Protein AF-A0A9Y1BQA5-F1 (afdb_monomer_lite)

InterPro domains:
  IPR025403 Protein-glutamine gamma-glutamyltransferase-like, C-terminal [PF13559] (54-111)

Secondary structure (DSSP, 8-state):
-HHHHHHHHHHHHHHHHHHHHHHHHHHHHHTT-HHHHHHHHHHHHHHHHHHHH-----TT--HHHHHHHHHHHHT--HHHHHHHHHHHHHHHH------HHHHHHHHHHHHHHHHHHHHHHHHHHHHHHHHHHHHHHHHHHHHHHHHHHHHHHHHHHHHHHHHHHTTS--

Foldseek 3Di:
DVPVVVVVVVVVVLVVLLVVLVVQLVVCVVVVNLLSSLLSLLVSLQSLCCVQVVQHDDPPDDSLNSLVVLCVQLVNPPVLSVLLVVLNCCSPPHPDDQHPVSSVSNVV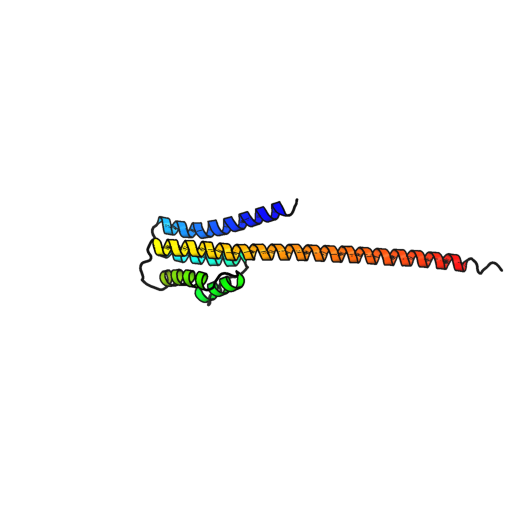SSVSSSVSSVVNSVVVVVVVVVVVVVVVVVVVVVVVVVVVVVVVVVVVVVVVVVVVVVPPPD

pLDDT: mean 78.84, std 18.74, range [40.03, 97.12]

Radius of gyration: 29.72 Å; chains: 1; bounding box: 61×29×100 Å

Sequence (170 aa):
MFGWAKKRKRLKKLDQLFNSAMADVRIFEQRQDYRGAVIASFGGLTSIAENLINLTRAPHQTGREFGMQVAEQANISTEVMDEFLTSFEIARYTEREIGYDDYQEAVQRLDVCFRGIREQGIQEITEETSSKKEKKQKIKTAKKETAKKEIAKVKASKQLKTRKQLKTRR

Organism: NCBI:txid2876572

Structure (mmCIF, N/CA/C/O backbone):
data_AF-A0A9Y1BQA5-F1
#
_entry.id   AF-A0A9Y1BQA5-F1
#
loop_
_atom_site.group_PDB
_atom_site.id
_atom_site.type_symbol
_atom_site.label_atom_id
_atom_site.label_alt_id
_atom_site.label_comp_id
_atom_site.label_asym_id
_atom_site.label_entity_id
_atom_site.label_seq_id
_atom_site.pdbx_PDB_ins_code
_atom_site.Cartn_x
_atom_site.Cartn_y
_atom_site.Cartn_z
_atom_site.occupancy
_atom_site.B_iso_or_equiv
_atom_site.auth_seq_id
_atom_site.auth_comp_id
_atom_site.auth_asym_id
_atom_site.auth_atom_id
_atom_site.pdbx_PDB_model_num
ATOM 1 N N . MET A 1 1 ? -26.254 15.904 18.147 1.00 45.69 1 MET A N 1
ATOM 2 C CA . MET A 1 1 ? -25.453 16.515 17.057 1.00 45.69 1 MET A CA 1
ATOM 3 C C . MET A 1 1 ? -23.926 16.349 17.177 1.00 45.69 1 MET A C 1
ATOM 5 O O . MET A 1 1 ? -23.257 16.433 16.159 1.00 45.69 1 MET A O 1
ATOM 9 N N . PHE A 1 2 ? -23.335 16.037 18.343 1.00 48.78 2 PHE A N 1
ATOM 10 C CA . PHE A 1 2 ? -21.862 15.979 18.517 1.00 48.78 2 PHE A CA 1
ATOM 11 C C . PHE A 1 2 ? -21.112 14.786 17.871 1.00 48.78 2 PHE A C 1
ATOM 13 O O . PHE A 1 2 ? -19.887 14.826 17.767 1.00 48.78 2 PHE A O 1
ATOM 20 N N . GLY A 1 3 ? -21.803 13.725 17.434 1.00 53.25 3 GLY A N 1
ATOM 21 C CA . GLY A 1 3 ? -21.165 12.546 16.817 1.00 53.25 3 GLY A CA 1
ATOM 22 C C . GLY A 1 3 ? -20.774 12.739 15.346 1.00 53.25 3 GLY A C 1
ATOM 23 O O . GLY A 1 3 ? -19.730 12.258 14.911 1.00 53.25 3 GLY A O 1
ATOM 24 N N . TRP A 1 4 ? -21.566 13.504 14.592 1.00 54.91 4 TRP A N 1
ATOM 25 C CA . TRP A 1 4 ? -21.366 13.712 13.153 1.00 54.91 4 TRP A CA 1
ATOM 26 C C . TRP A 1 4 ? -20.114 14.538 12.835 1.00 54.91 4 TRP A C 1
ATOM 28 O O . TRP A 1 4 ? -19.348 14.184 11.942 1.00 54.91 4 TRP A O 1
ATOM 38 N N . ALA A 1 5 ? -19.844 15.591 13.612 1.00 61.44 5 ALA A N 1
ATOM 39 C CA . ALA A 1 5 ? -18.665 16.436 13.414 1.00 61.44 5 ALA A CA 1
ATOM 40 C C . ALA A 1 5 ? -17.343 15.685 13.674 1.00 61.44 5 ALA A C 1
ATOM 42 O O . ALA A 1 5 ? -16.373 15.870 12.938 1.00 61.44 5 ALA A O 1
ATOM 43 N N . LYS A 1 6 ? -17.303 14.795 14.680 1.00 60.94 6 LYS A N 1
ATOM 44 C CA . LYS A 1 6 ? -16.135 13.933 14.945 1.00 60.94 6 LYS A CA 1
ATOM 45 C C . LYS A 1 6 ? -15.928 12.889 13.848 1.00 60.94 6 LYS A C 1
ATOM 47 O O . LYS A 1 6 ? -14.795 12.710 13.411 1.00 60.94 6 LYS A O 1
ATOM 52 N N . LYS A 1 7 ? -17.009 12.262 13.368 1.00 59.69 7 LYS A N 1
ATOM 53 C CA . LYS A 1 7 ? -16.959 11.303 12.253 1.00 59.69 7 LYS A CA 1
ATOM 54 C C . LYS A 1 7 ? -16.410 11.962 10.981 1.00 59.69 7 LYS A C 1
ATOM 56 O O . LYS A 1 7 ? -15.491 11.435 10.369 1.00 59.69 7 LYS A O 1
ATOM 61 N N . ARG A 1 8 ? -16.879 13.171 10.648 1.00 62.69 8 ARG A N 1
ATOM 62 C CA . ARG A 1 8 ? -16.435 13.928 9.463 1.00 62.69 8 ARG A CA 1
ATOM 63 C C . ARG A 1 8 ? -14.968 14.372 9.538 1.00 62.69 8 ARG A C 1
ATOM 65 O O . ARG A 1 8 ? -14.273 14.313 8.532 1.00 62.69 8 ARG A O 1
ATOM 72 N N . LYS A 1 9 ? -14.477 14.783 10.717 1.00 63.97 9 LYS A N 1
ATOM 73 C CA . LYS A 1 9 ? -13.052 15.117 10.918 1.00 63.97 9 LYS A CA 1
ATOM 74 C C . LYS A 1 9 ? -12.138 13.898 10.763 1.00 63.97 9 LYS A C 1
ATOM 76 O O . LYS A 1 9 ? -11.072 14.035 10.179 1.00 63.97 9 LYS A O 1
ATOM 81 N N . ARG A 1 10 ? -12.550 12.725 11.259 1.00 65.81 10 ARG A N 1
ATOM 82 C CA . ARG A 1 10 ? -11.773 11.489 11.084 1.00 65.81 10 ARG A CA 1
ATOM 83 C C . ARG A 1 10 ? -11.791 11.004 9.632 1.00 65.81 10 ARG A C 1
ATOM 85 O O . ARG A 1 10 ? -10.720 10.723 9.129 1.00 65.81 10 ARG A O 1
ATOM 92 N N . LEU A 1 11 ? -12.932 11.041 8.933 1.00 67.25 11 LEU A N 1
ATOM 93 C CA . LEU A 1 11 ? -13.005 10.730 7.492 1.00 67.25 11 LEU A CA 1
ATOM 94 C C . LEU A 1 11 ? -12.060 11.606 6.654 1.00 67.25 11 LEU A C 1
ATOM 96 O O . LEU A 1 11 ? -11.300 11.081 5.854 1.00 67.25 11 LEU A O 1
ATOM 100 N N . LYS A 1 12 ? -12.016 12.920 6.918 1.00 74.62 12 LYS A N 1
ATOM 101 C CA . LYS A 1 12 ? -11.043 13.815 6.268 1.00 74.62 12 LYS A CA 1
ATOM 102 C C . LYS A 1 12 ? -9.587 13.411 6.528 1.00 74.62 12 LYS A C 1
ATOM 104 O O . LYS A 1 12 ? -8.760 13.576 5.643 1.00 74.62 12 LYS A O 1
ATOM 109 N N . LYS A 1 13 ? -9.276 12.895 7.722 1.00 74.75 13 LYS A N 1
ATOM 110 C CA . LYS A 1 13 ? -7.933 12.398 8.057 1.00 74.75 13 LYS A CA 1
ATOM 111 C C . LYS A 1 13 ? -7.597 11.111 7.284 1.00 74.75 13 LYS A C 1
ATOM 113 O O . LYS A 1 13 ? -6.457 10.954 6.872 1.00 74.75 13 LYS A O 1
ATOM 118 N N . LEU A 1 14 ? -8.579 10.231 7.052 1.00 76.56 14 LEU A N 1
ATOM 119 C CA . LEU A 1 14 ? -8.410 9.024 6.224 1.00 76.56 14 LEU A CA 1
ATOM 120 C C . LEU A 1 14 ? -8.075 9.402 4.779 1.00 76.56 14 LEU A C 1
ATOM 122 O O . LEU A 1 14 ? -7.094 8.918 4.225 1.00 76.56 14 LEU A O 1
ATOM 126 N N . ASP A 1 15 ? -8.851 10.322 4.203 1.00 80.38 15 ASP A N 1
ATOM 127 C CA . ASP A 1 15 ? -8.623 10.786 2.833 1.00 80.38 15 ASP A CA 1
ATOM 128 C C . ASP A 1 15 ? -7.269 11.513 2.714 1.00 80.38 15 ASP A C 1
ATOM 130 O O . ASP A 1 15 ? -6.593 11.408 1.696 1.00 80.38 15 ASP A O 1
ATOM 134 N N . GLN A 1 16 ? -6.830 12.230 3.755 1.00 87.00 16 GLN A N 1
ATOM 135 C CA . GLN A 1 16 ? -5.495 12.839 3.798 1.00 87.00 16 GLN A CA 1
ATOM 136 C C . GLN A 1 16 ? -4.369 11.801 3.778 1.00 87.00 16 GLN A C 1
ATOM 138 O O . GLN A 1 16 ? -3.382 12.019 3.083 1.00 87.00 16 GLN A O 1
ATOM 143 N N . LEU A 1 17 ? -4.511 10.684 4.499 1.00 86.06 17 LEU A N 1
ATOM 144 C CA . LEU A 1 17 ? -3.506 9.616 4.514 1.00 86.06 17 LEU A CA 1
ATOM 145 C C . LEU A 1 17 ? -3.364 8.962 3.140 1.00 86.06 17 LEU A C 1
ATOM 147 O O . LEU A 1 17 ? -2.248 8.825 2.649 1.00 86.06 17 LEU A O 1
ATOM 151 N N . PHE A 1 18 ? -4.481 8.645 2.483 1.00 88.56 18 PHE A N 1
ATOM 152 C CA . PHE A 1 18 ? -4.440 8.101 1.126 1.00 88.56 18 PHE A CA 1
ATOM 153 C C . PHE A 1 18 ? -3.859 9.097 0.119 1.00 88.56 18 PHE A C 1
ATOM 155 O O . PHE A 1 18 ? -3.014 8.739 -0.692 1.00 88.56 18 PHE A O 1
ATOM 162 N N . ASN A 1 19 ? -4.249 10.373 0.200 1.00 91.06 19 ASN A N 1
ATOM 163 C CA . ASN A 1 19 ? -3.677 11.406 -0.664 1.00 91.06 19 ASN A CA 1
ATOM 164 C C . ASN A 1 19 ? -2.174 11.596 -0.434 1.00 91.06 19 ASN A C 1
ATOM 166 O O . ASN A 1 19 ? -1.455 11.862 -1.391 1.00 91.06 19 ASN A O 1
ATOM 170 N N . SER A 1 20 ? -1.705 11.455 0.808 1.00 90.69 20 SER A N 1
ATOM 171 C CA . SER A 1 20 ? -0.278 11.486 1.130 1.00 90.69 20 SER A CA 1
ATOM 172 C C . SER A 1 20 ? 0.447 10.287 0.526 1.00 90.69 20 SER A C 1
ATOM 174 O O . SER A 1 20 ? 1.459 10.477 -0.133 1.00 90.69 20 SER A O 1
ATOM 176 N N . ALA A 1 21 ? -0.096 9.077 0.682 1.00 89.62 21 ALA A N 1
ATOM 177 C CA . ALA A 1 21 ? 0.452 7.868 0.069 1.00 89.62 21 ALA A CA 1
ATOM 178 C C . ALA A 1 21 ? 0.528 7.985 -1.465 1.00 89.62 21 ALA A C 1
ATOM 180 O O . ALA A 1 21 ? 1.540 7.656 -2.076 1.00 89.62 21 ALA A O 1
ATOM 181 N N . MET A 1 22 ? -0.519 8.524 -2.093 1.00 94.12 22 MET A N 1
ATOM 182 C CA . MET A 1 22 ? -0.561 8.738 -3.540 1.00 94.12 22 MET A CA 1
ATOM 183 C C . MET A 1 22 ? 0.318 9.898 -4.018 1.00 94.12 22 MET A C 1
ATOM 185 O O . MET A 1 22 ? 0.643 9.950 -5.202 1.00 94.12 22 MET A O 1
ATOM 189 N N . ALA A 1 23 ? 0.704 10.836 -3.149 1.00 94.31 23 ALA A N 1
ATOM 190 C CA . ALA A 1 23 ? 1.605 11.922 -3.528 1.00 94.31 23 ALA A CA 1
ATOM 191 C C . ALA A 1 23 ? 2.983 11.375 -3.918 1.00 94.31 23 ALA A C 1
ATOM 193 O O . ALA A 1 23 ? 3.512 11.765 -4.958 1.00 94.31 23 ALA A O 1
ATOM 194 N N . ASP A 1 24 ? 3.504 10.416 -3.152 1.00 91.94 24 ASP A N 1
ATOM 195 C CA . ASP A 1 24 ? 4.785 9.771 -3.447 1.00 91.94 24 ASP A CA 1
ATOM 196 C C . ASP A 1 24 ? 4.715 8.978 -4.755 1.00 91.94 24 ASP A C 1
ATOM 198 O O . ASP A 1 24 ? 5.578 9.123 -5.619 1.00 91.94 24 ASP A O 1
ATOM 202 N N . VAL A 1 25 ? 3.632 8.222 -4.961 1.00 95.31 25 VAL A N 1
ATOM 203 C CA . VAL A 1 25 ? 3.379 7.484 -6.212 1.00 95.31 25 VAL A CA 1
ATOM 204 C C . VAL A 1 25 ? 3.378 8.424 -7.425 1.00 95.31 25 VAL A C 1
ATOM 206 O O . VAL A 1 25 ? 4.020 8.135 -8.434 1.00 95.31 25 VAL A O 1
ATOM 209 N N . ARG A 1 26 ? 2.714 9.582 -7.317 1.00 95.50 26 ARG A N 1
ATOM 210 C CA . ARG A 1 26 ? 2.628 10.578 -8.399 1.00 95.50 26 ARG A CA 1
ATOM 211 C C . ARG A 1 26 ? 3.974 11.211 -8.744 1.00 95.50 26 ARG A C 1
ATOM 213 O O . ARG A 1 26 ? 4.186 11.575 -9.896 1.00 95.50 26 ARG A O 1
ATOM 220 N N . ILE A 1 27 ? 4.888 11.352 -7.780 1.00 95.69 27 ILE A N 1
ATOM 221 C CA . ILE A 1 27 ? 6.239 11.876 -8.047 1.00 95.69 27 ILE A CA 1
ATOM 222 C C . ILE A 1 27 ? 6.992 10.946 -9.006 1.00 95.69 27 ILE A C 1
ATOM 224 O O . ILE A 1 27 ? 7.668 11.422 -9.917 1.00 95.69 27 ILE A O 1
ATOM 228 N N . PHE A 1 28 ? 6.866 9.633 -8.818 1.00 95.81 28 PHE A N 1
ATOM 229 C CA . PHE A 1 28 ? 7.474 8.643 -9.705 1.00 95.81 28 PHE A CA 1
ATOM 230 C C . PHE A 1 28 ? 6.743 8.544 -11.049 1.00 95.81 28 PHE A C 1
ATOM 232 O O . PHE A 1 28 ? 7.390 8.520 -12.093 1.00 95.81 28 PHE A O 1
ATOM 239 N N . GLU A 1 29 ? 5.409 8.603 -11.040 1.00 93.44 29 GLU A N 1
ATOM 240 C CA . GLU A 1 29 ? 4.588 8.641 -12.258 1.00 93.44 29 GLU A CA 1
ATOM 241 C C . GLU A 1 29 ? 4.974 9.812 -13.180 1.00 93.44 29 GLU A C 1
ATOM 243 O O . GLU A 1 29 ? 5.171 9.619 -14.378 1.00 93.44 29 GLU A O 1
ATOM 248 N N . GLN A 1 30 ? 5.162 11.018 -12.631 1.00 95.69 30 GLN A N 1
ATOM 249 C CA . GLN A 1 30 ? 5.576 12.205 -13.396 1.00 95.69 30 GLN A CA 1
ATOM 250 C C . GLN A 1 30 ? 6.944 12.048 -14.069 1.00 95.69 30 GLN A C 1
ATOM 252 O O . GLN A 1 30 ? 7.219 12.701 -15.073 1.00 95.69 30 GLN A O 1
ATOM 257 N N . ARG A 1 31 ? 7.805 11.192 -13.513 1.00 96.31 31 ARG A N 1
ATOM 258 C CA . ARG A 1 31 ? 9.126 10.860 -14.061 1.00 96.31 31 ARG A CA 1
ATOM 259 C C . ARG A 1 31 ? 9.081 9.671 -15.018 1.00 96.31 31 ARG A C 1
ATOM 261 O O . ARG A 1 31 ? 10.134 9.275 -15.503 1.00 96.31 31 ARG A O 1
ATOM 268 N N . GLN A 1 32 ? 7.894 9.107 -15.259 1.00 94.94 32 GLN A N 1
ATOM 269 C CA . GLN A 1 32 ? 7.687 7.851 -15.985 1.00 94.94 32 GLN A CA 1
ATOM 270 C C . GLN A 1 32 ? 8.448 6.667 -15.359 1.00 94.94 32 GLN A C 1
ATOM 272 O O . GLN A 1 32 ? 8.716 5.666 -16.015 1.00 94.94 32 GLN A O 1
ATOM 277 N N . ASP A 1 33 ? 8.772 6.762 -14.066 1.00 96.56 33 ASP A N 1
ATOM 278 C CA . ASP A 1 33 ? 9.389 5.681 -13.301 1.00 96.56 33 ASP A CA 1
ATOM 279 C C . ASP A 1 33 ? 8.288 4.811 -12.683 1.00 96.56 33 ASP A C 1
ATOM 281 O O . ASP A 1 33 ? 7.954 4.912 -11.501 1.00 96.56 33 ASP A O 1
ATOM 285 N N . TYR A 1 34 ? 7.674 3.964 -13.509 1.00 97.00 34 TYR A N 1
ATOM 286 C CA . TYR A 1 34 ? 6.565 3.105 -13.084 1.00 97.00 34 TYR A CA 1
ATOM 287 C C . TYR A 1 34 ? 6.988 2.075 -12.037 1.00 97.00 34 TYR A C 1
ATOM 289 O O . TYR A 1 34 ? 6.236 1.786 -11.106 1.00 97.00 34 TYR A O 1
ATOM 297 N N . ARG A 1 35 ? 8.228 1.584 -12.115 1.00 97.12 35 ARG A N 1
ATOM 298 C CA . ARG A 1 35 ? 8.808 0.712 -11.090 1.00 97.12 35 ARG A CA 1
ATOM 299 C C . ARG A 1 35 ? 8.876 1.426 -9.739 1.00 97.12 35 ARG A C 1
ATOM 301 O O . ARG A 1 35 ? 8.419 0.878 -8.734 1.00 97.12 35 ARG A O 1
ATOM 308 N N . GLY A 1 36 ? 9.410 2.646 -9.715 1.00 96.69 36 GLY A N 1
ATOM 309 C CA . GLY A 1 36 ? 9.437 3.492 -8.525 1.00 96.69 36 GLY A CA 1
ATOM 310 C C . GLY A 1 36 ? 8.035 3.778 -7.988 1.00 96.69 36 GLY A C 1
ATOM 311 O O . GLY A 1 36 ? 7.817 3.697 -6.781 1.00 96.69 36 GLY A O 1
ATOM 312 N N . AL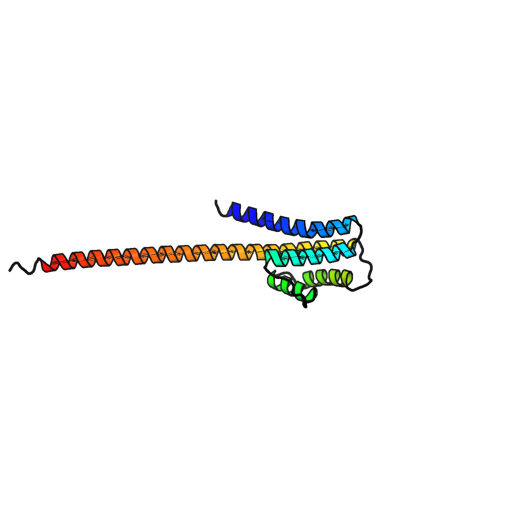A A 1 37 ? 7.060 4.006 -8.872 1.00 97.12 37 ALA A N 1
ATOM 313 C CA . ALA A 1 37 ? 5.668 4.241 -8.496 1.00 97.12 37 ALA A CA 1
ATOM 314 C C . ALA A 1 37 ? 5.023 3.016 -7.820 1.00 97.12 37 ALA A C 1
ATOM 316 O O . ALA A 1 37 ? 4.371 3.163 -6.784 1.00 97.12 37 ALA A O 1
ATOM 317 N N . VAL A 1 38 ? 5.254 1.802 -8.336 1.00 97.06 38 VAL A N 1
ATOM 318 C CA . VAL A 1 38 ? 4.770 0.556 -7.712 1.00 97.06 38 VAL A CA 1
ATOM 319 C C . VAL A 1 38 ? 5.411 0.348 -6.336 1.00 97.06 38 VAL A C 1
ATOM 321 O O . VAL A 1 38 ? 4.708 0.067 -5.364 1.00 97.06 38 VAL A O 1
ATOM 324 N N . ILE A 1 39 ? 6.725 0.557 -6.205 1.00 96.62 39 ILE A N 1
ATOM 325 C CA . ILE A 1 39 ? 7.418 0.459 -4.908 1.00 96.62 39 ILE A CA 1
ATOM 326 C C . ILE A 1 39 ? 6.880 1.503 -3.917 1.00 96.62 39 ILE A C 1
ATOM 328 O O . ILE A 1 39 ? 6.626 1.181 -2.754 1.00 96.62 39 ILE A O 1
ATOM 332 N N . ALA A 1 40 ? 6.666 2.739 -4.372 1.00 96.50 40 ALA A N 1
ATOM 333 C CA . ALA A 1 40 ? 6.091 3.806 -3.558 1.00 96.50 40 ALA A CA 1
ATOM 334 C C . ALA A 1 40 ? 4.668 3.465 -3.097 1.00 96.50 40 ALA A C 1
ATOM 336 O O . ALA A 1 40 ? 4.307 3.756 -1.959 1.00 96.50 40 ALA A O 1
ATOM 337 N N . SER A 1 41 ? 3.882 2.779 -3.934 1.00 96.31 41 SER A N 1
ATOM 338 C CA . SER A 1 41 ? 2.523 2.357 -3.584 1.00 96.31 41 SER A CA 1
ATOM 339 C C . SER A 1 41 ? 2.510 1.390 -2.390 1.00 96.31 41 SER A C 1
ATOM 341 O O . SER A 1 41 ? 1.685 1.532 -1.485 1.00 96.31 41 SER A O 1
ATOM 343 N N . PHE A 1 42 ? 3.487 0.477 -2.306 1.00 96.69 42 PHE A N 1
ATOM 344 C CA . PHE A 1 42 ? 3.674 -0.385 -1.138 1.00 96.69 42 PHE A CA 1
ATOM 345 C C . PHE A 1 42 ? 4.081 0.419 0.109 1.00 96.69 42 PHE A C 1
ATOM 347 O O . PHE A 1 42 ? 3.567 0.171 1.201 1.00 96.69 42 PHE A O 1
ATOM 354 N N . GLY A 1 43 ? 4.939 1.434 -0.040 1.00 95.06 43 GLY A N 1
ATOM 355 C CA . GLY A 1 43 ? 5.210 2.406 1.029 1.00 95.06 43 GLY A CA 1
ATOM 356 C C . GLY A 1 43 ? 3.925 3.083 1.528 1.00 95.06 43 GLY A C 1
ATOM 357 O O . GLY A 1 43 ? 3.682 3.170 2.735 1.00 95.06 43 GLY A O 1
ATOM 358 N N . GLY A 1 44 ? 3.037 3.446 0.602 1.00 94.38 44 GLY A N 1
ATOM 359 C CA . GLY A 1 44 ? 1.690 3.925 0.889 1.00 94.38 44 GLY A CA 1
ATOM 360 C C . GLY A 1 44 ? 0.870 2.954 1.741 1.00 94.38 44 GLY A C 1
ATOM 361 O O . GLY A 1 44 ? 0.333 3.362 2.773 1.00 94.38 44 GLY A O 1
ATOM 362 N N . LEU A 1 45 ? 0.826 1.668 1.370 1.00 95.06 45 LEU A N 1
ATOM 363 C CA . LEU A 1 45 ? 0.153 0.626 2.156 1.00 95.06 45 LEU A CA 1
ATOM 364 C C . LEU A 1 45 ? 0.697 0.560 3.591 1.00 95.06 45 LEU A C 1
ATOM 366 O O . LEU A 1 45 ? -0.092 0.540 4.534 1.00 95.06 45 LEU A O 1
ATOM 370 N N . THR A 1 46 ? 2.025 0.569 3.767 1.00 94.88 46 THR A N 1
ATOM 371 C CA . THR A 1 46 ? 2.645 0.504 5.105 1.00 94.88 46 THR A CA 1
ATOM 372 C C . THR A 1 46 ? 2.255 1.694 5.981 1.00 94.88 46 THR A C 1
ATOM 374 O O . THR A 1 46 ? 1.859 1.505 7.128 1.00 94.88 46 THR A O 1
ATOM 377 N N . SER A 1 47 ? 2.270 2.907 5.420 1.00 92.88 47 SER A N 1
ATOM 378 C CA . SER A 1 47 ? 1.882 4.130 6.127 1.00 92.88 47 SER A CA 1
ATOM 379 C C . SER A 1 47 ? 0.396 4.127 6.496 1.00 92.88 47 SER A C 1
ATOM 381 O O . SER A 1 47 ? 0.018 4.488 7.612 1.00 92.88 47 SER A O 1
ATOM 383 N N . ILE A 1 48 ? -0.468 3.676 5.583 1.00 91.75 48 ILE A N 1
ATOM 384 C CA . ILE A 1 48 ? -1.907 3.549 5.832 1.00 91.75 48 ILE A CA 1
ATOM 385 C C . ILE A 1 48 ? -2.167 2.530 6.949 1.00 91.75 48 ILE A C 1
ATOM 387 O O . ILE A 1 48 ? -2.921 2.832 7.874 1.00 91.75 48 ILE A O 1
ATOM 391 N N . ALA A 1 49 ? -1.540 1.354 6.891 1.00 91.94 49 ALA A N 1
ATOM 392 C CA . ALA A 1 49 ? -1.705 0.304 7.891 1.00 91.94 49 ALA A CA 1
ATOM 393 C C . ALA A 1 49 ? -1.254 0.766 9.288 1.00 91.94 49 ALA A C 1
ATOM 395 O O . ALA A 1 49 ? -2.004 0.633 10.259 1.00 91.94 49 ALA A O 1
ATOM 396 N N . GLU A 1 50 ? -0.092 1.412 9.383 1.00 91.31 50 GLU A N 1
ATOM 397 C CA . GLU A 1 50 ? 0.421 1.958 10.641 1.00 91.31 50 GLU A CA 1
ATOM 398 C C . GLU A 1 50 ? -0.533 3.004 11.234 1.00 91.31 50 GLU A C 1
ATOM 400 O O . GLU A 1 50 ? -0.848 2.976 12.422 1.00 91.31 50 GLU A O 1
ATOM 405 N N . ASN A 1 51 ? -1.052 3.914 10.408 1.00 88.00 51 ASN A N 1
ATOM 406 C CA . ASN A 1 51 ? -1.865 5.025 10.897 1.00 88.00 51 ASN A CA 1
ATOM 407 C C . ASN A 1 51 ? -3.333 4.667 11.175 1.00 88.00 51 ASN A C 1
ATOM 409 O O . ASN A 1 51 ? -3.997 5.406 11.913 1.00 88.00 51 ASN A O 1
ATOM 413 N N . LEU A 1 52 ? -3.870 3.612 10.550 1.00 85.94 52 LEU A N 1
ATOM 414 C CA . LEU A 1 52 ? -5.296 3.269 10.631 1.00 85.94 52 LEU A CA 1
ATOM 415 C C . LEU A 1 52 ? -5.602 2.055 11.492 1.00 85.94 52 LEU A C 1
ATOM 417 O O . LEU A 1 52 ? -6.624 2.074 12.172 1.00 85.94 52 LEU A O 1
ATOM 421 N N . ILE A 1 53 ? -4.742 1.041 11.460 1.00 86.38 53 ILE A N 1
ATOM 422 C CA . ILE A 1 53 ? -4.938 -0.224 12.182 1.00 86.38 53 ILE A CA 1
ATOM 423 C C . ILE A 1 53 ? -3.770 -0.534 13.132 1.00 86.38 53 ILE A C 1
ATOM 425 O O . ILE A 1 53 ? -3.701 -1.621 13.697 1.00 86.38 53 ILE A O 1
ATOM 429 N N . ASN A 1 54 ? -2.869 0.438 13.345 1.00 88.44 54 ASN A N 1
ATOM 430 C CA . ASN A 1 54 ? -1.690 0.342 14.217 1.00 88.44 54 ASN A CA 1
ATOM 431 C C . ASN A 1 54 ? -0.784 -0.858 13.899 1.00 88.44 54 ASN A C 1
ATOM 433 O O . ASN A 1 54 ? -0.171 -1.431 14.800 1.00 88.44 54 ASN A O 1
ATOM 437 N N . LEU A 1 55 ? -0.704 -1.238 12.621 1.00 91.44 55 LEU A N 1
ATOM 438 C CA . LEU A 1 55 ? 0.131 -2.342 12.166 1.00 91.44 55 LEU A CA 1
ATOM 439 C C . LEU A 1 55 ? 1.406 -1.793 11.510 1.00 91.44 55 LEU A C 1
ATOM 441 O O . LEU A 1 55 ? 1.362 -1.228 10.418 1.00 91.44 55 LEU A O 1
ATOM 445 N N . THR A 1 56 ? 2.545 -1.973 12.178 1.00 93.19 56 THR A N 1
ATOM 446 C CA . THR A 1 56 ? 3.863 -1.535 11.695 1.00 93.19 56 THR A CA 1
ATOM 447 C C . THR A 1 56 ? 4.662 -2.731 11.190 1.00 93.19 56 THR A C 1
ATOM 449 O O . THR A 1 56 ? 4.768 -3.750 11.872 1.00 93.19 56 THR A O 1
ATOM 452 N N . ARG A 1 57 ? 5.269 -2.599 10.006 1.00 94.44 57 ARG A N 1
ATOM 453 C CA . ARG A 1 57 ? 6.113 -3.649 9.425 1.00 94.44 57 ARG A CA 1
ATOM 454 C C . ARG A 1 57 ? 7.395 -3.826 10.236 1.00 94.44 57 ARG A C 1
ATOM 456 O O . ARG A 1 57 ? 8.146 -2.869 10.423 1.00 94.44 57 ARG A O 1
ATOM 463 N N . ALA A 1 58 ? 7.683 -5.054 10.661 1.00 92.31 58 ALA A N 1
ATOM 464 C CA . ALA A 1 58 ? 8.931 -5.343 11.361 1.00 92.31 58 ALA A CA 1
ATOM 465 C C . ALA A 1 58 ? 10.134 -5.358 10.387 1.00 92.31 58 ALA A C 1
ATOM 467 O O . ALA A 1 58 ? 9.979 -5.750 9.230 1.00 92.31 58 ALA A O 1
ATOM 468 N N . PRO A 1 59 ? 11.359 -5.001 10.826 1.00 90.00 59 PRO A N 1
ATOM 469 C CA . PRO A 1 59 ? 12.524 -4.918 9.932 1.00 90.00 59 PRO A CA 1
ATOM 470 C C . PRO A 1 59 ? 12.901 -6.233 9.234 1.00 90.00 59 PRO A C 1
ATOM 472 O O . PRO A 1 59 ? 13.421 -6.215 8.124 1.00 90.00 59 PRO A O 1
ATOM 475 N N . HIS A 1 60 ? 12.648 -7.370 9.886 1.00 92.06 60 HIS A N 1
ATOM 476 C CA . HIS A 1 60 ? 12.931 -8.712 9.365 1.00 92.06 60 HIS A CA 1
ATOM 477 C C . HIS A 1 60 ? 11.768 -9.298 8.554 1.00 92.06 60 HIS A C 1
ATOM 479 O O . HIS A 1 60 ? 11.910 -10.364 7.968 1.00 92.06 60 HIS A O 1
ATOM 485 N N . GLN A 1 61 ? 10.622 -8.620 8.533 1.00 92.62 61 GLN A N 1
ATOM 486 C CA . GLN A 1 61 ? 9.415 -9.106 7.889 1.00 92.62 61 GLN A CA 1
ATOM 487 C C . GLN A 1 61 ? 9.435 -8.769 6.400 1.00 92.62 61 GLN A C 1
ATOM 489 O O . GLN A 1 61 ? 9.699 -7.628 5.994 1.00 92.62 61 GLN A O 1
ATOM 494 N N . THR A 1 62 ? 9.122 -9.750 5.564 1.00 93.06 62 THR A N 1
ATOM 495 C CA . THR A 1 62 ? 8.971 -9.568 4.118 1.00 93.06 62 THR A CA 1
ATOM 496 C C . THR A 1 62 ? 7.754 -8.698 3.789 1.00 93.06 62 THR A C 1
ATOM 498 O O . THR A 1 62 ? 6.856 -8.501 4.610 1.00 93.06 62 THR A O 1
ATOM 501 N N . GLY A 1 63 ? 7.716 -8.140 2.572 1.00 92.38 63 GLY A N 1
ATOM 502 C CA . GLY A 1 63 ? 6.538 -7.391 2.116 1.00 92.38 63 GLY A CA 1
ATOM 503 C C . GLY A 1 63 ? 5.288 -8.272 2.086 1.00 92.38 63 GLY A C 1
ATOM 504 O O . GLY A 1 63 ? 4.217 -7.827 2.491 1.00 92.38 63 GLY A O 1
ATOM 505 N N . ARG A 1 64 ? 5.471 -9.541 1.704 1.00 94.88 64 ARG A N 1
ATOM 506 C CA . ARG A 1 64 ? 4.441 -10.576 1.666 1.00 94.88 64 ARG A CA 1
ATOM 507 C C . ARG A 1 64 ? 3.840 -10.873 3.033 1.00 94.88 64 ARG A C 1
ATOM 509 O O . ARG A 1 64 ? 2.639 -10.727 3.213 1.00 94.88 64 ARG A O 1
ATOM 516 N N . GLU A 1 65 ? 4.672 -11.223 4.011 1.00 94.94 65 GLU A N 1
ATOM 517 C CA . GLU A 1 65 ? 4.214 -11.502 5.380 1.00 94.94 65 GLU A CA 1
ATOM 518 C C . GLU A 1 65 ? 3.462 -10.312 5.977 1.00 94.94 65 GLU A C 1
ATOM 520 O O . GLU A 1 65 ? 2.420 -10.487 6.603 1.00 94.94 65 GLU A O 1
ATOM 525 N N . PHE A 1 66 ? 3.974 -9.097 5.762 1.00 96.62 66 PHE A N 1
ATOM 526 C CA . PHE A 1 66 ? 3.315 -7.887 6.234 1.00 96.62 66 PHE A CA 1
ATOM 527 C C . PHE A 1 66 ? 1.965 -7.663 5.547 1.00 96.62 66 PHE A C 1
ATOM 529 O O . PHE A 1 66 ? 0.965 -7.439 6.221 1.00 96.62 66 PHE A O 1
ATOM 536 N N . GLY A 1 67 ? 1.911 -7.745 4.215 1.00 94.88 67 GLY A N 1
ATOM 537 C CA . GLY A 1 67 ? 0.667 -7.541 3.474 1.00 94.88 67 GLY A CA 1
ATOM 538 C C . GLY A 1 67 ? -0.407 -8.565 3.838 1.00 94.88 67 GLY A C 1
ATOM 539 O O . GLY A 1 67 ? -1.564 -8.193 4.004 1.00 94.88 67 GLY A O 1
ATOM 540 N N . MET A 1 68 ? -0.032 -9.825 4.068 1.00 95.75 68 MET A N 1
ATOM 541 C CA . MET A 1 68 ? -0.982 -10.851 4.509 1.00 95.75 68 MET A CA 1
ATOM 542 C C . MET A 1 68 ? -1.541 -10.570 5.910 1.00 95.75 68 MET A C 1
ATOM 544 O O . MET A 1 68 ? -2.741 -10.730 6.117 1.00 95.75 68 MET A O 1
ATOM 548 N N . GLN A 1 69 ? -0.724 -10.062 6.840 1.00 95.19 69 GLN A N 1
ATOM 549 C CA . GLN A 1 69 ? -1.219 -9.592 8.143 1.00 95.19 69 GLN A CA 1
ATOM 550 C C . GLN A 1 69 ? -2.177 -8.405 8.002 1.00 95.19 69 GLN A C 1
ATOM 552 O O . GLN A 1 69 ? -3.211 -8.359 8.669 1.00 95.19 69 GLN A O 1
ATOM 557 N N . VAL A 1 70 ? -1.867 -7.459 7.106 1.00 94.50 70 VAL A N 1
ATOM 558 C CA . VAL A 1 70 ? -2.781 -6.353 6.789 1.00 94.50 70 VAL A CA 1
ATOM 559 C C . VAL A 1 70 ? -4.104 -6.896 6.258 1.00 94.50 70 VAL A C 1
ATOM 561 O O . VAL A 1 70 ? -5.150 -6.431 6.693 1.00 94.50 70 VAL A O 1
ATOM 564 N N . ALA A 1 71 ? -4.084 -7.870 5.345 1.00 94.12 71 ALA A N 1
ATOM 565 C CA . ALA A 1 71 ? -5.300 -8.438 4.773 1.00 94.12 71 ALA A CA 1
ATOM 566 C C . ALA A 1 71 ? -6.166 -9.147 5.819 1.00 94.12 71 ALA A C 1
ATOM 568 O O . ALA A 1 71 ? -7.375 -8.922 5.851 1.00 94.12 71 ALA A O 1
ATOM 569 N N . GLU A 1 72 ? -5.546 -9.931 6.703 1.00 92.06 72 GLU A N 1
ATOM 570 C CA . GLU A 1 72 ? -6.228 -10.610 7.806 1.00 92.06 72 GLU A CA 1
ATOM 571 C C . GLU A 1 72 ? -6.905 -9.605 8.749 1.00 92.06 72 GLU A C 1
ATOM 573 O O . GLU A 1 72 ? -8.097 -9.721 9.032 1.00 92.06 72 GLU A O 1
ATOM 578 N N . GLN A 1 73 ? -6.182 -8.566 9.177 1.00 89.31 73 GLN A N 1
ATOM 579 C CA . GLN A 1 73 ? -6.726 -7.563 10.093 1.00 89.31 73 GLN A CA 1
ATOM 580 C C . GLN A 1 73 ? -7.763 -6.651 9.421 1.00 89.31 73 GLN A C 1
ATOM 582 O O . GLN A 1 73 ? -8.750 -6.260 10.042 1.00 89.31 73 GLN A O 1
ATOM 587 N N . ALA A 1 74 ? -7.552 -6.299 8.151 1.00 86.44 74 ALA A N 1
ATOM 588 C CA . ALA A 1 74 ? -8.421 -5.406 7.393 1.00 86.44 74 ALA A CA 1
ATOM 589 C C . ALA A 1 74 ? -9.612 -6.124 6.722 1.00 86.44 74 ALA A C 1
ATOM 591 O O . ALA A 1 74 ? -10.431 -5.465 6.081 1.00 86.44 74 ALA A O 1
ATOM 592 N N . ASN A 1 75 ? -9.719 -7.453 6.860 1.00 86.00 75 ASN A N 1
ATOM 593 C CA . ASN A 1 75 ? -10.685 -8.306 6.159 1.00 86.00 75 ASN A CA 1
ATOM 594 C C . ASN A 1 75 ? -10.685 -8.085 4.630 1.00 86.00 75 ASN A C 1
ATOM 596 O O . ASN A 1 75 ? -11.735 -7.995 3.991 1.00 86.00 75 ASN A O 1
ATOM 600 N N . ILE A 1 76 ? -9.492 -7.947 4.050 1.00 90.75 76 ILE A N 1
ATOM 601 C CA . ILE A 1 76 ? -9.291 -7.865 2.599 1.00 90.75 76 ILE A CA 1
ATOM 602 C C . ILE A 1 76 ? -9.142 -9.292 2.069 1.00 90.75 76 ILE A C 1
ATOM 604 O O . ILE A 1 76 ? -8.516 -10.128 2.718 1.00 90.75 76 ILE A O 1
ATOM 608 N N . SER A 1 77 ? -9.686 -9.574 0.880 1.00 91.69 77 SER A N 1
ATOM 609 C CA . SER A 1 77 ? -9.447 -10.863 0.219 1.00 91.69 77 SER A CA 1
ATOM 610 C C . SER A 1 77 ? -7.945 -11.114 0.067 1.00 91.69 77 SER A C 1
ATOM 612 O O . SER A 1 77 ? -7.205 -10.254 -0.420 1.00 91.69 77 SER A O 1
ATOM 614 N N . THR A 1 78 ? -7.510 -12.314 0.446 1.00 91.94 78 THR A N 1
ATOM 615 C CA . THR A 1 78 ? -6.122 -12.752 0.292 1.00 91.94 78 THR A CA 1
ATOM 616 C C . THR A 1 78 ? -5.668 -12.688 -1.157 1.00 91.94 78 THR A C 1
ATOM 618 O O . THR A 1 78 ? -4.528 -12.329 -1.396 1.00 91.94 78 THR A O 1
ATOM 621 N N . GLU A 1 79 ? -6.555 -12.960 -2.115 1.00 92.50 79 GLU A N 1
ATOM 622 C CA . GLU A 1 79 ? -6.254 -12.902 -3.552 1.00 92.50 79 GLU A CA 1
ATOM 623 C C . GLU A 1 79 ? -5.899 -11.476 -3.986 1.00 92.50 79 GLU A C 1
ATOM 625 O O . GLU A 1 79 ? -4.882 -11.244 -4.628 1.00 92.50 79 GLU A O 1
ATOM 630 N N . VAL A 1 80 ? -6.692 -10.492 -3.548 1.00 92.88 80 VAL A N 1
ATOM 631 C CA . VAL A 1 80 ? -6.466 -9.077 -3.876 1.00 92.88 80 VAL A CA 1
ATOM 632 C C . VAL A 1 80 ? -5.136 -8.590 -3.312 1.00 92.88 80 VAL A C 1
ATOM 634 O O . VAL A 1 80 ? -4.405 -7.856 -3.979 1.00 92.88 80 VAL A O 1
ATOM 637 N N . MET A 1 81 ? -4.842 -8.975 -2.070 1.00 95.50 81 MET A N 1
ATOM 638 C CA . MET A 1 81 ? -3.582 -8.629 -1.432 1.00 95.50 81 MET A CA 1
ATOM 639 C C . MET A 1 81 ? -2.409 -9.351 -2.104 1.00 95.50 81 MET A C 1
ATOM 641 O O . MET A 1 81 ? -1.369 -8.739 -2.322 1.00 95.50 81 MET A O 1
ATOM 645 N N . ASP A 1 82 ? -2.570 -10.620 -2.469 1.00 94.94 82 ASP A N 1
ATOM 646 C CA . ASP A 1 82 ? -1.540 -11.414 -3.134 1.00 94.94 82 ASP A CA 1
ATOM 647 C C . ASP A 1 82 ? -1.147 -10.827 -4.495 1.00 94.94 82 ASP A C 1
ATOM 649 O O . ASP A 1 82 ? 0.038 -10.645 -4.781 1.00 94.94 82 ASP A O 1
ATOM 653 N N . GLU A 1 83 ? -2.130 -10.431 -5.302 1.00 94.06 83 GLU A N 1
ATOM 654 C CA . GLU A 1 83 ? -1.900 -9.768 -6.588 1.00 94.06 83 GLU A CA 1
ATOM 655 C C . GLU A 1 83 ? -1.174 -8.427 -6.399 1.00 94.06 83 GLU A C 1
ATOM 657 O O . GLU A 1 83 ? -0.193 -8.145 -7.090 1.00 94.06 83 GLU A O 1
ATOM 662 N N . PHE A 1 84 ? -1.572 -7.630 -5.399 1.00 96.12 84 PHE A N 1
ATOM 663 C CA . PHE A 1 84 ? -0.877 -6.382 -5.066 1.00 96.12 84 PHE A CA 1
ATOM 664 C C . PHE A 1 84 ? 0.586 -6.610 -4.657 1.00 96.12 84 PHE A C 1
ATOM 666 O O . PHE A 1 84 ? 1.494 -5.923 -5.136 1.00 96.12 84 PHE A O 1
ATOM 673 N N . LEU A 1 85 ? 0.824 -7.575 -3.765 1.00 96.62 85 LEU A N 1
ATOM 674 C CA . LEU A 1 85 ? 2.161 -7.898 -3.270 1.00 96.62 85 LEU A CA 1
ATOM 675 C C . LEU A 1 85 ? 3.038 -8.488 -4.369 1.00 96.62 85 LEU A C 1
ATOM 677 O O . LEU A 1 85 ? 4.230 -8.193 -4.406 1.00 96.62 85 LEU A O 1
ATOM 681 N N . THR A 1 86 ? 2.455 -9.244 -5.294 1.00 95.44 86 THR A N 1
ATOM 682 C CA . THR A 1 86 ? 3.160 -9.774 -6.461 1.00 95.44 86 THR A CA 1
ATOM 683 C C . THR A 1 86 ? 3.669 -8.640 -7.350 1.00 95.44 86 THR A C 1
ATOM 685 O O . THR A 1 86 ? 4.854 -8.627 -7.687 1.00 95.44 86 THR A O 1
ATOM 688 N N . SER A 1 87 ? 2.848 -7.628 -7.655 1.00 95.31 87 SER A N 1
ATOM 689 C CA . SER A 1 87 ? 3.302 -6.449 -8.412 1.00 95.31 87 SER A CA 1
ATOM 690 C C . SER A 1 87 ? 4.452 -5.720 -7.710 1.00 95.31 87 SER A C 1
ATOM 692 O O . SER A 1 87 ? 5.444 -5.351 -8.346 1.00 95.31 87 SER A O 1
ATOM 694 N N . PHE A 1 88 ? 4.370 -5.569 -6.385 1.00 96.31 88 PHE A N 1
ATOM 695 C CA . PHE A 1 88 ? 5.456 -5.004 -5.583 1.00 96.31 88 PHE A CA 1
ATOM 696 C C . PHE A 1 88 ? 6.738 -5.847 -5.646 1.00 96.31 88 PHE A C 1
ATOM 698 O O . PHE A 1 88 ? 7.823 -5.301 -5.850 1.00 96.31 88 PHE A O 1
ATOM 705 N N . GLU A 1 89 ? 6.637 -7.163 -5.478 1.00 95.44 89 GLU A N 1
ATOM 706 C CA . GLU A 1 89 ? 7.787 -8.067 -5.485 1.00 95.44 89 GLU A CA 1
ATOM 707 C C . GLU A 1 89 ? 8.477 -8.094 -6.847 1.00 95.44 89 GLU A C 1
ATOM 709 O O . GLU A 1 89 ? 9.706 -8.027 -6.905 1.00 95.44 89 GLU A O 1
ATOM 714 N N . ILE A 1 90 ? 7.710 -8.098 -7.940 1.00 95.06 90 ILE A N 1
ATOM 715 C CA . ILE A 1 90 ? 8.253 -7.980 -9.296 1.00 95.06 90 ILE A CA 1
ATOM 716 C C . ILE A 1 90 ? 9.016 -6.657 -9.426 1.00 95.06 90 ILE A C 1
ATOM 718 O O . ILE A 1 90 ? 10.196 -6.663 -9.791 1.00 95.06 90 ILE A O 1
ATOM 722 N N . ALA A 1 91 ? 8.393 -5.534 -9.059 1.00 95.62 91 ALA A N 1
ATOM 723 C CA . ALA A 1 91 ? 9.021 -4.217 -9.133 1.00 95.62 91 ALA A CA 1
ATOM 724 C C . ALA A 1 91 ? 10.255 -4.081 -8.222 1.00 95.62 91 ALA A C 1
ATOM 726 O O . ALA A 1 91 ? 11.165 -3.305 -8.525 1.00 95.62 91 ALA A O 1
ATOM 727 N N . ARG A 1 92 ? 10.319 -4.820 -7.109 1.00 95.00 92 ARG A N 1
ATOM 728 C CA . ARG A 1 92 ? 11.402 -4.709 -6.126 1.00 95.00 92 ARG A CA 1
ATOM 729 C C . ARG A 1 92 ? 12.569 -5.660 -6.376 1.00 95.00 92 ARG A C 1
ATOM 731 O O . ARG A 1 92 ? 13.708 -5.256 -6.148 1.00 95.00 92 ARG A O 1
ATOM 738 N N . TYR A 1 93 ? 12.294 -6.896 -6.778 1.00 94.50 93 TYR A N 1
ATOM 739 C CA . TYR A 1 93 ? 13.269 -7.992 -6.748 1.00 94.50 93 TYR A CA 1
ATOM 740 C C . TYR A 1 93 ? 13.604 -8.570 -8.120 1.00 94.50 93 TYR A C 1
ATOM 742 O O . TYR A 1 93 ? 14.544 -9.351 -8.225 1.00 94.50 93 TYR A O 1
ATOM 750 N N . THR A 1 94 ? 12.867 -8.202 -9.168 1.00 94.94 94 THR A N 1
ATOM 751 C CA . THR A 1 94 ? 13.106 -8.720 -10.522 1.00 94.94 94 THR A CA 1
ATOM 752 C C . THR A 1 94 ? 13.578 -7.621 -11.462 1.00 94.94 94 THR A C 1
ATOM 754 O O . THR A 1 94 ? 13.300 -6.445 -11.239 1.00 94.94 94 THR A O 1
ATOM 757 N N . GLU A 1 95 ? 14.236 -7.988 -12.557 1.00 93.50 95 GLU A N 1
ATOM 758 C CA . GLU A 1 95 ? 14.640 -7.054 -13.620 1.00 93.50 95 GLU A CA 1
ATOM 759 C C . GLU A 1 95 ? 13.541 -6.829 -14.673 1.00 93.50 95 GLU A C 1
ATOM 761 O O . GLU A 1 95 ? 13.740 -6.071 -15.617 1.00 93.50 95 GLU A O 1
ATOM 766 N N . ARG A 1 96 ? 12.358 -7.442 -14.504 1.00 93.56 96 ARG A N 1
ATOM 767 C CA . ARG A 1 96 ? 11.233 -7.299 -15.437 1.00 93.56 96 ARG A CA 1
ATOM 768 C C . ARG A 1 96 ? 10.840 -5.829 -15.597 1.00 93.56 96 ARG A C 1
ATOM 770 O O . ARG A 1 96 ? 10.649 -5.119 -14.611 1.00 93.56 96 ARG A O 1
ATOM 777 N N . GLU A 1 97 ? 10.702 -5.372 -16.834 1.00 92.94 97 GLU A N 1
ATOM 778 C CA . GLU A 1 97 ? 10.205 -4.027 -17.115 1.00 92.94 97 GLU A CA 1
ATOM 779 C C . GLU A 1 97 ? 8.765 -3.875 -16.600 1.00 92.94 97 GLU A C 1
ATOM 781 O O . GLU A 1 97 ? 7.938 -4.767 -16.786 1.00 92.94 97 GLU A O 1
ATOM 786 N N . ILE A 1 98 ? 8.499 -2.766 -15.907 1.00 95.44 98 ILE A N 1
ATOM 787 C CA . ILE A 1 98 ? 7.178 -2.423 -15.371 1.00 95.44 98 ILE A CA 1
ATOM 788 C C . ILE A 1 98 ? 6.605 -1.338 -16.271 1.00 95.44 98 ILE A C 1
ATOM 790 O O . ILE A 1 98 ? 7.135 -0.225 -16.308 1.00 95.44 98 ILE A O 1
ATOM 794 N N . GLY A 1 99 ? 5.546 -1.678 -17.001 1.00 94.44 99 GLY A N 1
ATOM 795 C CA . GLY A 1 99 ? 4.852 -0.749 -17.879 1.00 94.44 99 GLY A CA 1
ATOM 796 C C . GLY A 1 99 ? 3.837 0.119 -17.138 1.00 94.44 99 GLY A C 1
ATOM 797 O O . GLY A 1 99 ? 3.579 -0.042 -15.943 1.00 94.44 99 GLY A O 1
ATOM 798 N N . TYR A 1 100 ? 3.213 1.030 -17.886 1.00 94.06 100 TYR A N 1
ATOM 799 C CA . TYR A 1 100 ? 2.120 1.859 -17.378 1.00 94.06 100 TYR A CA 1
ATOM 800 C C . TYR A 1 100 ? 0.943 1.014 -16.867 1.00 94.06 100 TYR A C 1
ATOM 802 O O . TYR A 1 100 ? 0.393 1.322 -15.813 1.00 94.06 100 TYR A O 1
ATOM 810 N N . ASP A 1 101 ? 0.599 -0.069 -17.570 1.00 95.25 101 ASP A N 1
ATOM 811 C CA . ASP A 1 101 ? -0.526 -0.939 -17.210 1.00 95.25 101 ASP A CA 1
ATOM 812 C C . ASP A 1 101 ? -0.273 -1.688 -15.892 1.00 95.25 101 ASP A C 1
ATOM 814 O O . ASP A 1 101 ? -1.127 -1.669 -15.007 1.00 95.25 101 ASP A O 1
ATOM 818 N N . ASP A 1 102 ? 0.930 -2.251 -15.712 1.00 93.44 102 ASP A N 1
ATOM 819 C CA . ASP A 1 102 ? 1.336 -2.917 -14.463 1.00 93.44 102 ASP A CA 1
ATOM 820 C C . ASP A 1 102 ? 1.266 -1.941 -13.270 1.00 93.44 102 ASP A C 1
ATOM 822 O O . ASP A 1 102 ? 0.818 -2.278 -12.169 1.00 93.44 102 ASP A O 1
ATOM 826 N N . TYR A 1 103 ? 1.695 -0.694 -13.494 1.00 94.38 103 TYR A N 1
ATOM 827 C CA . TYR A 1 103 ? 1.604 0.381 -12.511 1.00 94.38 103 TYR A CA 1
ATOM 828 C C . TYR A 1 103 ? 0.150 0.746 -12.179 1.00 94.38 103 TYR A C 1
ATOM 830 O O . TYR A 1 103 ? -0.201 0.859 -11.000 1.00 94.38 103 TYR A O 1
ATOM 838 N N . GLN A 1 104 ? -0.695 0.934 -13.195 1.00 95.50 104 GLN A N 1
ATOM 839 C CA . GLN A 1 104 ? -2.108 1.262 -13.008 1.00 95.50 104 GLN A CA 1
ATOM 840 C C . GLN A 1 104 ? -2.820 0.175 -12.210 1.00 95.50 104 GLN A C 1
ATOM 842 O O . GLN A 1 104 ? -3.565 0.490 -11.279 1.00 95.50 104 GLN A O 1
ATOM 847 N N . GLU A 1 105 ? -2.554 -1.093 -12.520 1.00 94.69 105 GLU A N 1
ATOM 848 C CA . GLU A 1 105 ? -3.106 -2.216 -11.773 1.00 94.69 105 GLU A CA 1
ATOM 849 C C . GLU A 1 105 ? -2.671 -2.169 -10.302 1.00 94.69 105 GLU A C 1
ATOM 851 O O . GLU A 1 105 ? -3.520 -2.214 -9.409 1.00 94.69 105 GLU A O 1
ATOM 856 N N . ALA A 1 106 ? -1.379 -1.973 -10.023 1.00 93.94 106 ALA A N 1
ATOM 857 C CA . ALA A 1 106 ? -0.883 -1.863 -8.651 1.00 93.94 106 ALA A CA 1
ATOM 858 C C . ALA A 1 106 ? -1.564 -0.723 -7.866 1.00 93.94 106 ALA A C 1
ATOM 860 O O . ALA A 1 106 ? -1.941 -0.903 -6.706 1.00 93.94 106 ALA A O 1
ATOM 861 N N . VAL A 1 107 ? -1.785 0.437 -8.495 1.00 94.56 107 VAL A N 1
ATOM 862 C CA . VAL A 1 107 ? -2.491 1.569 -7.870 1.00 94.56 107 VAL A CA 1
ATOM 863 C C . VAL A 1 107 ? -3.962 1.255 -7.609 1.00 94.56 107 VAL A C 1
ATOM 865 O O . VAL A 1 107 ? -4.480 1.593 -6.543 1.00 94.56 107 VAL A O 1
ATOM 868 N N . GLN A 1 108 ? -4.643 0.594 -8.545 1.00 95.12 108 GLN A N 1
ATOM 869 C CA . GLN A 1 108 ? -6.031 0.171 -8.347 1.00 95.12 108 GLN A CA 1
ATOM 870 C C . GLN A 1 108 ? -6.142 -0.800 -7.172 1.00 95.12 108 GLN A C 1
ATOM 872 O O . GLN A 1 108 ? -7.028 -0.654 -6.328 1.00 95.12 108 GLN A O 1
ATOM 877 N N . ARG A 1 109 ? -5.208 -1.749 -7.056 1.00 93.62 109 ARG A N 1
ATOM 878 C CA . ARG A 1 109 ? -5.166 -2.671 -5.917 1.00 93.62 109 ARG A CA 1
ATOM 879 C C . ARG A 1 109 ? -4.857 -1.963 -4.602 1.00 93.62 109 ARG A C 1
ATOM 881 O O . ARG A 1 109 ? -5.506 -2.267 -3.603 1.00 93.62 109 ARG A O 1
ATOM 888 N N . LEU A 1 110 ? -3.969 -0.967 -4.598 1.00 94.31 110 LEU A N 1
ATOM 889 C CA . LEU A 1 110 ? -3.747 -0.119 -3.423 1.00 94.31 110 LEU A CA 1
ATOM 890 C C . LEU A 1 110 ? -5.038 0.593 -2.979 1.00 94.31 110 LEU A C 1
ATOM 892 O O . LEU A 1 110 ? -5.307 0.649 -1.780 1.00 94.31 110 LEU A O 1
ATOM 896 N N . ASP A 1 111 ? -5.852 1.110 -3.906 1.00 93.69 111 ASP A N 1
ATOM 897 C CA . ASP A 1 111 ? -7.151 1.717 -3.568 1.00 93.69 111 ASP A CA 1
ATOM 898 C C . ASP A 1 111 ? -8.112 0.690 -2.947 1.00 93.69 111 ASP A C 1
ATOM 900 O O . ASP A 1 111 ? -8.750 0.975 -1.931 1.00 93.69 111 ASP A O 1
ATOM 904 N N . VAL A 1 112 ? -8.175 -0.535 -3.482 1.00 92.62 112 VAL A N 1
ATOM 905 C CA . VAL A 1 112 ? -8.980 -1.616 -2.884 1.00 92.62 112 VAL A CA 1
ATOM 9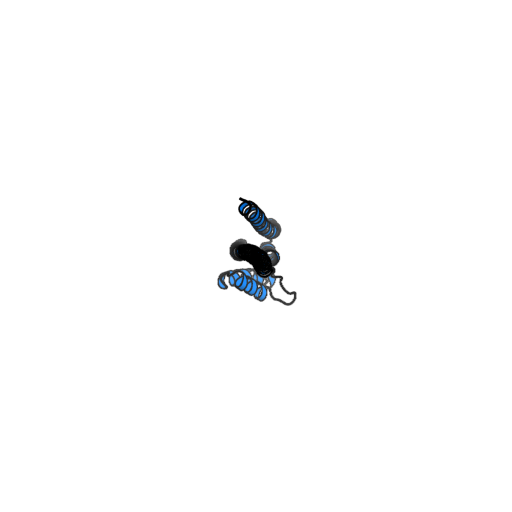06 C C . VAL A 1 112 ? -8.499 -1.939 -1.465 1.00 92.62 112 VAL A C 1
ATOM 908 O O . VAL A 1 112 ? -9.313 -1.991 -0.539 1.00 92.62 112 VAL A O 1
ATOM 911 N N . CYS A 1 113 ? -7.186 -2.072 -1.261 1.00 92.38 113 CYS A N 1
ATOM 912 C CA . CYS A 1 113 ? -6.602 -2.293 0.061 1.00 92.38 113 CYS A CA 1
ATOM 913 C C . CYS A 1 113 ? -6.917 -1.138 1.020 1.00 92.38 113 CYS A C 1
ATOM 915 O O . CYS A 1 113 ? -7.339 -1.366 2.154 1.00 92.38 113 CYS A O 1
ATOM 917 N N . PHE A 1 114 ? -6.783 0.112 0.569 1.00 91.69 114 PHE A N 1
ATOM 918 C CA . PHE A 1 114 ? -7.123 1.284 1.372 1.00 91.69 114 PHE A CA 1
ATOM 919 C C . PHE A 1 114 ? -8.591 1.278 1.797 1.00 91.69 114 PHE A C 1
ATOM 921 O O . PHE A 1 114 ? -8.883 1.566 2.958 1.00 91.69 114 PHE A O 1
ATOM 928 N N . ARG A 1 115 ? -9.520 0.936 0.896 1.00 89.31 115 ARG A N 1
ATOM 929 C CA . ARG A 1 115 ? -10.950 0.839 1.224 1.00 89.31 115 ARG A CA 1
ATOM 930 C C . ARG A 1 115 ? -11.207 -0.215 2.298 1.00 89.31 115 ARG A C 1
ATOM 932 O O . ARG A 1 115 ? -11.902 0.099 3.262 1.00 89.31 115 ARG A O 1
ATOM 939 N N . GLY A 1 116 ? -10.584 -1.391 2.193 1.00 87.25 116 GLY A N 1
ATOM 940 C CA . GLY A 1 116 ? -10.677 -2.435 3.220 1.00 87.25 116 GLY A CA 1
ATOM 941 C C . GLY A 1 116 ? -10.147 -1.974 4.583 1.00 87.25 116 GLY A C 1
ATOM 942 O O . GLY A 1 116 ? -10.866 -2.011 5.582 1.00 87.25 116 GLY A O 1
ATOM 943 N N . ILE A 1 117 ? -8.933 -1.409 4.622 1.00 86.25 117 ILE A N 1
ATOM 944 C CA . ILE A 1 117 ? -8.336 -0.878 5.864 1.00 86.25 117 ILE A CA 1
ATOM 945 C C . ILE A 1 117 ? -9.202 0.246 6.448 1.00 86.25 117 ILE A C 1
ATOM 947 O O . ILE A 1 117 ? -9.410 0.329 7.659 1.00 86.25 117 ILE A O 1
ATOM 951 N N . ARG A 1 118 ? -9.740 1.122 5.595 1.00 85.12 118 ARG A N 1
ATOM 952 C CA . ARG A 1 118 ? -10.617 2.224 5.995 1.00 85.12 118 ARG A CA 1
ATOM 953 C C . ARG A 1 118 ? -11.903 1.719 6.641 1.00 85.12 118 ARG A C 1
ATOM 955 O O . ARG A 1 118 ? -12.361 2.338 7.601 1.00 85.12 118 ARG A O 1
ATOM 962 N N . GLU A 1 119 ? -12.513 0.661 6.118 1.00 81.88 119 GLU A N 1
ATOM 963 C CA . GLU A 1 119 ? -13.731 0.089 6.694 1.00 81.88 119 GLU A CA 1
ATOM 964 C C . GLU A 1 119 ? -13.484 -0.436 8.109 1.00 81.88 119 GLU A C 1
ATOM 966 O O . GLU A 1 119 ? -14.235 -0.074 9.019 1.00 81.88 119 GLU A O 1
ATOM 971 N N . GLN A 1 120 ? -12.384 -1.158 8.333 1.00 70.25 120 GLN A N 1
ATOM 972 C CA . GLN A 1 120 ? -12.012 -1.632 9.671 1.00 70.25 120 GLN A CA 1
ATOM 973 C C . GLN A 1 120 ? -11.617 -0.498 10.618 1.00 70.25 120 GLN A C 1
ATOM 975 O O . GLN A 1 120 ? -12.138 -0.400 11.732 1.00 70.25 120 GLN A O 1
ATOM 980 N N . GLY A 1 121 ? -10.820 0.461 10.142 1.00 60.31 121 GLY A N 1
ATOM 981 C CA . GLY A 1 121 ? -10.485 1.661 10.910 1.00 60.31 121 GLY A CA 1
ATOM 982 C C . GLY A 1 121 ? -11.716 2.497 11.288 1.00 60.31 121 GLY A C 1
ATOM 983 O O . GLY A 1 121 ? -11.674 3.259 12.250 1.00 60.31 121 GLY A O 1
ATOM 984 N N . ILE A 1 122 ? -12.843 2.372 10.574 1.00 65.00 122 ILE A N 1
ATOM 985 C CA . ILE A 1 122 ? -14.130 2.969 10.964 1.00 65.00 122 ILE A CA 1
ATOM 986 C C . ILE A 1 122 ? -14.877 2.091 11.981 1.00 65.00 122 ILE A C 1
ATOM 988 O O . ILE A 1 122 ? -15.497 2.654 12.890 1.00 65.00 122 ILE A O 1
ATOM 992 N N . GLN A 1 123 ? -14.822 0.761 11.855 1.00 60.09 123 GLN A N 1
ATOM 993 C CA . GLN A 1 123 ? -15.472 -0.182 12.773 1.00 60.09 123 GLN A CA 1
ATOM 994 C C . GLN A 1 123 ? -14.905 -0.091 14.198 1.00 60.09 123 GLN A C 1
ATOM 996 O O . GLN A 1 123 ? -15.688 0.096 15.138 1.00 60.09 123 GLN A O 1
ATOM 1001 N N . GLU A 1 124 ? -13.579 -0.049 14.363 1.00 56.91 124 GLU A N 1
ATOM 1002 C CA . GLU A 1 124 ? -12.931 0.123 15.678 1.00 56.91 124 GLU A CA 1
ATOM 1003 C C . GLU A 1 124 ? -13.408 1.405 16.396 1.00 56.91 124 GLU A C 1
ATOM 1005 O O . GLU A 1 124 ? -13.639 1.444 17.608 1.00 56.91 124 GLU A O 1
ATOM 1010 N N . ILE A 1 125 ? -13.664 2.476 15.637 1.00 55.25 125 ILE A N 1
ATOM 1011 C CA . ILE A 1 125 ? -14.148 3.756 16.180 1.00 55.25 125 ILE A CA 1
ATOM 1012 C C . ILE A 1 125 ? -15.568 3.629 16.746 1.00 55.25 125 ILE A C 1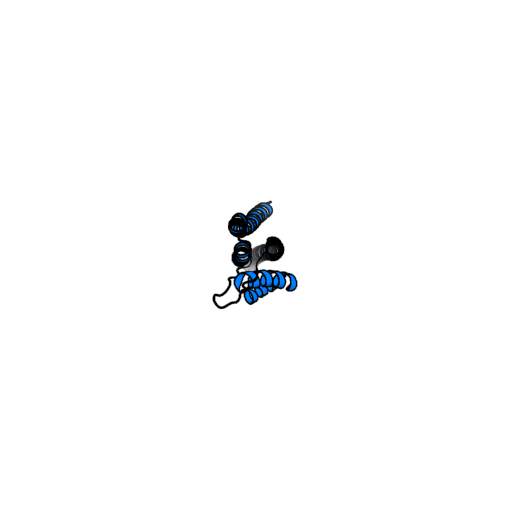
ATOM 1014 O O . ILE A 1 125 ? -15.912 4.266 17.757 1.00 55.25 125 ILE A O 1
ATOM 1018 N N . THR A 1 126 ? -16.429 2.863 16.078 1.00 56.56 126 THR A N 1
ATOM 1019 C CA . THR A 1 126 ? -17.792 2.592 16.552 1.00 56.56 126 THR A CA 1
ATOM 1020 C C . THR A 1 126 ? -17.783 1.785 17.846 1.00 56.56 126 THR A C 1
ATOM 1022 O O . THR A 1 126 ? -18.540 2.108 18.767 1.00 56.56 126 THR A O 1
ATOM 1025 N N . GLU A 1 127 ? -16.873 0.825 17.980 1.00 52.16 127 GLU A N 1
ATOM 1026 C CA . GLU A 1 127 ? -16.760 0.004 19.185 1.00 52.16 127 GLU A CA 1
ATOM 1027 C C . GLU A 1 127 ? -16.225 0.800 20.382 1.00 52.16 127 GLU A C 1
ATOM 1029 O O . GLU A 1 127 ? -16.857 0.807 21.444 1.00 52.16 127 GLU A O 1
ATOM 1034 N N . GLU A 1 128 ? -15.170 1.606 20.207 1.00 52.56 128 GLU A N 1
ATOM 1035 C CA . GLU A 1 128 ? -14.649 2.486 21.267 1.00 52.56 128 GLU A CA 1
ATOM 1036 C C . GLU A 1 128 ? -15.708 3.464 21.812 1.00 52.56 128 GLU A C 1
ATOM 1038 O O . GLU A 1 128 ? -15.729 3.822 23.002 1.00 52.56 128 GLU A O 1
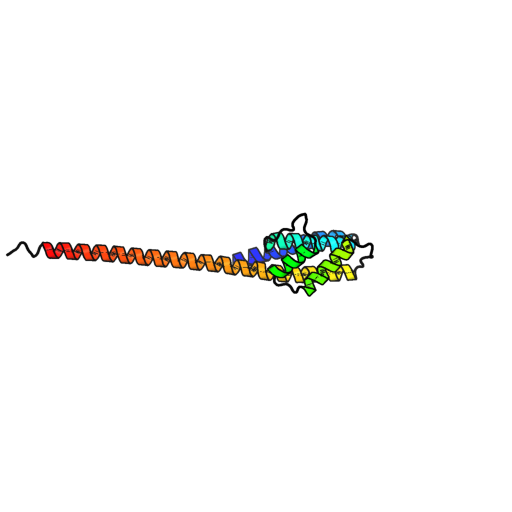ATOM 1043 N N . THR A 1 129 ? -16.588 3.956 20.934 1.00 51.81 129 THR A N 1
ATOM 1044 C CA . THR A 1 129 ? -17.647 4.896 21.321 1.00 51.81 129 THR A CA 1
ATOM 1045 C C . THR A 1 129 ? -18.828 4.214 22.011 1.00 51.81 129 THR A C 1
ATOM 1047 O O . THR A 1 129 ? -19.464 4.850 22.863 1.00 51.81 129 THR A O 1
ATOM 1050 N N . SER A 1 130 ? -19.085 2.937 21.721 1.00 48.91 130 SER A N 1
ATOM 1051 C CA . SER A 1 130 ? -20.089 2.121 22.416 1.00 48.91 130 SER A CA 1
ATOM 1052 C C . SER A 1 130 ? -19.646 1.773 23.849 1.00 48.91 130 SER A C 1
ATOM 1054 O O . SER A 1 130 ? -20.370 2.067 24.807 1.00 48.91 130 SER A O 1
ATOM 1056 N N . SER A 1 131 ? -18.391 1.350 24.026 1.00 52.34 131 SER A N 1
ATOM 1057 C CA . SER A 1 131 ? -17.792 0.991 25.319 1.00 52.34 131 SER A CA 1
ATOM 1058 C C . SER A 1 131 ? -17.774 2.163 26.307 1.00 52.34 131 SER A C 1
ATOM 1060 O O . SER A 1 131 ? -18.039 2.013 27.504 1.00 52.34 131 SER A O 1
ATOM 1062 N N . LYS A 1 132 ? -17.554 3.395 25.822 1.00 54.00 132 LYS A N 1
ATOM 1063 C CA . LYS A 1 132 ? -17.652 4.614 26.653 1.00 54.00 132 LYS A CA 1
ATOM 1064 C C . LYS A 1 132 ? -19.088 4.950 27.074 1.00 54.00 132 LYS A C 1
ATOM 1066 O O . LYS A 1 132 ? -19.276 5.557 28.135 1.00 54.00 132 LYS A O 1
ATOM 1071 N N . LYS A 1 133 ? -20.099 4.590 26.276 1.00 54.41 133 LYS A N 1
ATOM 1072 C CA . LYS A 1 133 ? -21.517 4.785 26.624 1.00 54.41 133 LYS A CA 1
ATOM 1073 C C . LYS A 1 133 ? -21.960 3.811 27.712 1.00 54.41 133 LYS A C 1
ATOM 1075 O O . LYS A 1 133 ? -22.547 4.268 28.694 1.00 54.41 133 LYS A O 1
ATOM 1080 N N . GLU A 1 134 ? -21.605 2.532 27.603 1.00 55.84 134 GLU A N 1
ATOM 1081 C CA . GLU A 1 134 ? -21.912 1.533 28.636 1.00 55.84 134 GLU A CA 1
ATOM 1082 C C . GLU A 1 134 ? -21.246 1.862 29.975 1.00 55.84 134 GLU A C 1
ATOM 1084 O O . GLU A 1 134 ? -21.897 1.830 31.023 1.00 55.84 134 GLU A O 1
ATOM 1089 N N . LYS A 1 135 ? -19.973 2.288 29.955 1.00 55.44 135 LYS A N 1
ATOM 1090 C CA . LYS A 1 135 ? -19.258 2.705 31.173 1.00 55.44 135 LYS A CA 1
ATOM 1091 C C . LYS A 1 135 ? -19.950 3.890 31.862 1.00 55.44 135 LYS A C 1
ATOM 1093 O O . LYS A 1 135 ? -20.099 3.899 33.083 1.00 55.44 135 LYS A O 1
ATOM 1098 N N . LYS A 1 136 ? -20.451 4.873 31.099 1.00 56.66 136 LYS A N 1
ATOM 1099 C CA . LYS A 1 136 ? -21.222 6.006 31.652 1.00 56.66 136 LYS A CA 1
ATOM 1100 C C . LYS A 1 136 ? -22.603 5.604 32.173 1.00 56.66 136 LYS A C 1
ATOM 1102 O O . LYS A 1 136 ? -23.067 6.213 33.139 1.00 56.66 136 LYS A O 1
ATOM 1107 N N . GLN A 1 137 ? -23.259 4.617 31.565 1.00 57.31 137 GLN A N 1
ATOM 1108 C CA . GLN A 1 137 ? -24.532 4.094 32.062 1.00 57.31 137 GLN A CA 1
ATOM 1109 C C . GLN A 1 137 ? -24.345 3.344 33.382 1.00 57.31 137 GLN A C 1
ATOM 1111 O O . GLN A 1 137 ? -25.035 3.692 34.337 1.00 57.31 137 GLN A O 1
ATOM 1116 N N . LYS A 1 138 ? -23.350 2.448 33.483 1.00 57.25 138 LYS A N 1
ATOM 1117 C CA . LYS A 1 138 ? -23.019 1.714 34.722 1.00 57.25 138 LYS A CA 1
ATOM 1118 C C . LYS A 1 138 ? -22.692 2.646 35.898 1.00 57.25 138 LYS A C 1
ATOM 1120 O O . LYS A 1 138 ? -23.151 2.420 37.013 1.00 57.25 138 LYS A O 1
ATOM 1125 N N . ILE A 1 139 ? -21.983 3.752 35.654 1.00 59.47 139 ILE A N 1
ATOM 1126 C CA . ILE A 1 139 ? -21.688 4.756 36.697 1.00 59.47 139 ILE A CA 1
ATOM 1127 C C . ILE A 1 139 ? -22.958 5.509 37.143 1.00 59.47 139 ILE A C 1
ATOM 1129 O O . ILE A 1 139 ? -23.111 5.831 38.324 1.00 59.47 139 ILE A O 1
ATOM 1133 N N . LYS A 1 140 ? -23.894 5.789 36.225 1.00 54.22 140 LYS A N 1
ATOM 1134 C CA . LYS A 1 140 ? -25.169 6.446 36.561 1.00 54.22 140 LYS A CA 1
ATOM 1135 C C . LYS A 1 140 ? -26.112 5.528 37.338 1.00 54.22 140 LYS A C 1
ATOM 1137 O O . LYS A 1 140 ? -26.769 6.016 38.256 1.00 54.22 140 LYS A O 1
ATOM 1142 N N . THR A 1 141 ? -26.182 4.238 37.011 1.00 56.41 141 THR A N 1
ATOM 1143 C CA . THR A 1 141 ? -26.969 3.260 37.782 1.00 56.41 141 THR A CA 1
ATOM 1144 C C . THR A 1 141 ? -26.372 3.029 39.166 1.00 56.41 141 THR A C 1
ATOM 1146 O O . THR A 1 141 ? -27.114 3.116 40.142 1.00 56.41 141 THR A O 1
ATOM 1149 N N . ALA A 1 142 ? -25.045 2.901 39.282 1.00 56.03 142 ALA A N 1
ATOM 1150 C CA . ALA A 1 142 ? -24.368 2.762 40.574 1.00 56.03 142 ALA A CA 1
ATOM 1151 C C . ALA A 1 142 ? -24.619 3.960 41.512 1.00 56.03 142 ALA A C 1
ATOM 1153 O O . ALA A 1 142 ? -24.930 3.768 42.686 1.00 56.03 142 ALA A O 1
ATOM 1154 N N . LYS A 1 143 ? -24.584 5.202 40.996 1.00 54.78 143 LYS A N 1
ATOM 1155 C CA . LYS A 1 143 ? -24.929 6.407 41.782 1.00 54.78 143 LYS A CA 1
ATOM 1156 C C . LYS A 1 143 ? -26.405 6.471 42.198 1.00 54.78 143 LYS A C 1
ATOM 1158 O O . LYS A 1 143 ? -26.727 7.050 43.233 1.00 54.78 143 LYS A O 1
ATOM 1163 N N . LYS A 1 144 ? -27.318 5.905 41.402 1.00 55.56 144 LYS A N 1
ATOM 1164 C CA . LYS A 1 144 ? -28.759 5.881 41.714 1.00 55.56 144 LYS A CA 1
ATOM 1165 C C . LYS A 1 144 ? -29.089 4.849 42.798 1.00 55.56 144 LYS A C 1
ATOM 1167 O O . LYS A 1 144 ? -29.995 5.079 43.596 1.00 55.56 144 LYS A O 1
ATOM 1172 N N . GLU A 1 145 ? -28.359 3.737 42.845 1.00 55.44 145 GLU A N 1
ATOM 1173 C CA . GLU A 1 145 ? -28.513 2.711 43.882 1.00 55.44 145 GLU A CA 1
ATOM 1174 C C . GLU A 1 145 ? -27.903 3.117 45.226 1.00 55.44 145 GLU A C 1
ATOM 1176 O O . GLU A 1 145 ? -28.527 2.888 46.265 1.00 55.44 145 GLU A O 1
ATOM 1181 N N . THR A 1 146 ? -26.741 3.780 45.234 1.00 56.12 146 THR A N 1
ATOM 1182 C CA . THR A 1 146 ? -26.156 4.316 46.474 1.00 56.12 146 THR A CA 1
ATOM 1183 C C . THR A 1 146 ? -27.028 5.413 47.084 1.00 56.12 146 THR A C 1
ATOM 1185 O O . THR A 1 146 ? -27.316 5.357 48.279 1.00 56.12 146 THR A O 1
ATOM 1188 N N . ALA A 1 147 ? -27.581 6.318 46.267 1.00 54.03 147 ALA A N 1
ATOM 1189 C CA . ALA A 1 147 ? -28.531 7.332 46.734 1.00 54.03 147 ALA A CA 1
ATOM 1190 C C . ALA A 1 147 ? -29.818 6.721 47.331 1.00 54.03 147 ALA A C 1
ATOM 1192 O O . ALA A 1 147 ? -30.321 7.193 48.350 1.00 54.03 147 ALA A O 1
ATOM 1193 N N . LYS A 1 148 ? -30.347 5.630 46.754 1.00 57.69 148 LYS A N 1
ATOM 1194 C CA . LYS A 1 148 ? -31.515 4.921 47.315 1.00 57.69 148 LYS A CA 1
ATOM 1195 C C . LYS A 1 148 ? -31.205 4.235 48.653 1.00 57.69 148 LYS A C 1
ATOM 1197 O O . LYS A 1 148 ? -32.052 4.260 49.548 1.00 57.69 148 LYS A O 1
ATOM 1202 N N . LYS A 1 149 ? -30.008 3.657 48.815 1.00 56.91 149 LYS A N 1
ATOM 1203 C CA . LYS A 1 149 ? -29.579 3.013 50.073 1.00 56.91 149 LYS A CA 1
ATOM 1204 C C . LYS A 1 149 ? -29.363 4.023 51.207 1.00 56.91 149 LYS A C 1
ATOM 1206 O O . LYS A 1 149 ? -29.734 3.731 52.344 1.00 56.91 149 LYS A O 1
ATOM 1211 N N . GLU A 1 150 ? -28.847 5.217 50.918 1.00 55.78 150 GLU A N 1
ATOM 1212 C CA . GLU A 1 150 ? -28.710 6.278 51.928 1.00 55.78 150 GLU A CA 1
ATOM 1213 C C . GLU A 1 150 ? -30.066 6.834 52.385 1.00 55.78 150 GLU A C 1
ATOM 1215 O O . GLU A 1 150 ? -30.310 6.955 53.587 1.00 55.78 150 GLU A O 1
ATOM 1220 N N . ILE A 1 151 ? -31.007 7.063 51.461 1.00 56.00 151 ILE A N 1
ATOM 1221 C CA . ILE A 1 151 ? -32.363 7.535 51.798 1.00 56.00 151 ILE A CA 1
ATOM 1222 C C . ILE A 1 151 ? -33.125 6.499 52.650 1.00 56.00 151 ILE A C 1
ATOM 1224 O O . ILE A 1 151 ? -33.857 6.870 53.574 1.00 56.00 151 ILE A O 1
ATOM 1228 N N . ALA A 1 152 ? -32.928 5.200 52.397 1.00 56.72 152 ALA A N 1
ATOM 1229 C CA . ALA A 1 152 ? -33.519 4.125 53.197 1.00 56.72 152 ALA A CA 1
ATOM 1230 C C . ALA A 1 152 ? -32.950 4.071 54.631 1.00 56.72 152 ALA A C 1
ATOM 1232 O O . ALA A 1 152 ? -33.716 3.933 55.588 1.00 56.72 152 ALA A O 1
ATOM 1233 N N . LYS A 1 153 ? -31.634 4.271 54.806 1.00 55.72 153 LYS A N 1
ATOM 1234 C CA . LYS A 1 153 ? -30.986 4.359 56.131 1.00 55.72 153 LYS A CA 1
ATOM 1235 C C . LYS A 1 153 ? -31.492 5.551 56.952 1.00 55.72 153 LYS A C 1
ATOM 1237 O O . LYS A 1 153 ? -31.747 5.414 58.149 1.00 55.72 153 LYS A O 1
ATOM 1242 N N . VAL A 1 154 ? -31.699 6.705 56.313 1.00 55.22 154 VAL A N 1
ATOM 1243 C CA . VAL A 1 154 ? -32.213 7.915 56.982 1.00 55.22 154 VAL A CA 1
ATOM 1244 C C . VAL A 1 154 ? -33.673 7.741 57.430 1.00 55.22 154 VAL A C 1
ATOM 1246 O O . VAL A 1 154 ? -34.027 8.153 58.539 1.00 55.22 154 VAL A O 1
ATOM 1249 N N . LYS A 1 155 ? -34.521 7.079 56.628 1.00 55.38 155 LYS A N 1
ATOM 1250 C CA . LYS A 1 155 ? -35.913 6.767 57.014 1.00 55.38 155 LYS A CA 1
ATOM 1251 C C . LYS A 1 155 ? -35.997 5.735 58.148 1.00 55.38 155 LYS A C 1
ATOM 1253 O O . LYS A 1 155 ? -36.786 5.934 59.072 1.00 55.38 155 LYS A O 1
ATOM 1258 N N . ALA A 1 156 ? -35.152 4.701 58.138 1.00 53.47 156 ALA A N 1
ATOM 1259 C CA . ALA A 1 156 ? -35.092 3.701 59.212 1.00 53.47 156 ALA A CA 1
ATOM 1260 C C . ALA A 1 156 ? -34.645 4.306 60.561 1.00 53.47 156 ALA A C 1
ATOM 1262 O O . ALA A 1 156 ? -35.197 3.981 61.612 1.00 53.47 156 ALA A O 1
ATOM 1263 N N . SER A 1 157 ? -33.707 5.260 60.535 1.00 53.00 157 SER A N 1
ATOM 1264 C CA . SER A 1 157 ? -33.225 5.950 61.742 1.00 53.00 157 SER A CA 1
ATOM 1265 C C . SER A 1 157 ? -34.274 6.896 62.363 1.00 53.00 157 SER A C 1
ATOM 1267 O O . SER A 1 157 ? -34.368 7.011 63.588 1.00 53.00 157 SER A O 1
ATOM 1269 N N . LYS A 1 158 ? -35.141 7.520 61.547 1.00 52.81 158 LYS A N 1
ATOM 1270 C CA . LYS A 1 158 ? -36.260 8.355 62.037 1.00 52.81 158 LYS A CA 1
ATOM 1271 C C . LYS A 1 158 ? -37.384 7.544 62.699 1.00 52.81 158 LYS A C 1
ATOM 1273 O O . LYS A 1 158 ? -37.957 8.020 63.680 1.00 52.81 158 LYS A O 1
ATOM 1278 N N . GLN A 1 159 ? -37.667 6.324 62.231 1.00 52.53 159 GLN A N 1
ATOM 1279 C CA . GLN A 1 159 ? -38.649 5.437 62.878 1.00 52.53 159 GLN A CA 1
ATOM 1280 C C . GLN A 1 159 ? -38.154 4.859 64.215 1.00 52.53 159 GLN A C 1
ATOM 1282 O O . GLN A 1 159 ? -38.944 4.652 65.137 1.00 52.53 159 GLN A O 1
ATOM 1287 N N . LEU A 1 160 ? -36.841 4.648 64.373 1.00 49.22 160 LEU A N 1
ATOM 1288 C CA . LEU A 1 160 ? -36.285 4.144 65.633 1.00 49.22 160 LEU A CA 1
ATOM 1289 C C . LEU A 1 160 ? -36.361 5.178 66.774 1.00 49.22 160 LEU A C 1
ATOM 1291 O O . LEU A 1 160 ? -36.548 4.808 67.934 1.00 49.22 160 LEU A O 1
ATOM 1295 N N . LYS A 1 161 ? -36.244 6.477 66.455 1.00 51.62 161 LYS A N 1
ATOM 1296 C CA . LYS A 1 161 ? -36.331 7.568 67.444 1.00 51.62 161 LYS A CA 1
ATOM 1297 C C . LYS A 1 161 ? -37.759 7.816 67.944 1.00 51.62 161 LYS A C 1
ATOM 1299 O O . LYS A 1 161 ? -37.940 8.086 69.126 1.00 51.62 161 LYS A O 1
ATOM 1304 N N . THR A 1 162 ? -38.772 7.653 67.093 1.00 50.75 162 THR A N 1
ATOM 1305 C CA . THR A 1 162 ? -40.193 7.806 67.473 1.00 50.75 162 THR A CA 1
ATOM 1306 C C . THR A 1 162 ? -40.683 6.668 68.370 1.00 50.75 162 THR A C 1
ATOM 1308 O O . THR A 1 162 ? -41.465 6.897 69.287 1.00 50.75 162 THR A O 1
ATOM 1311 N N . ARG A 1 163 ? -40.158 5.449 68.194 1.00 49.91 163 ARG A N 1
ATOM 1312 C CA . ARG A 1 163 ? -40.555 4.285 69.005 1.00 49.91 163 ARG A CA 1
ATOM 1313 C C . ARG A 1 163 ? -39.968 4.281 70.425 1.00 49.91 163 ARG A C 1
ATOM 1315 O O . ARG A 1 163 ? -40.542 3.650 71.309 1.00 49.91 163 ARG A O 1
ATOM 1322 N N . LYS A 1 164 ? -38.853 4.987 70.664 1.00 51.03 164 LYS A N 1
ATOM 1323 C CA . LYS A 1 164 ? -38.242 5.117 72.003 1.00 51.03 164 LYS A CA 1
ATOM 1324 C C . LYS A 1 164 ? -38.924 6.162 72.894 1.00 51.03 164 LYS A C 1
ATOM 1326 O O . LYS A 1 164 ? -38.899 5.986 74.104 1.00 51.03 164 LYS A O 1
ATOM 1331 N N . GLN A 1 165 ? -39.571 7.189 72.335 1.00 50.34 165 GLN A N 1
ATOM 1332 C CA . GLN A 1 165 ? -40.291 8.188 73.143 1.00 50.34 165 GLN A CA 1
ATOM 1333 C C . GLN A 1 165 ? -41.670 7.722 73.639 1.00 50.34 165 GLN A C 1
ATOM 1335 O O . GLN A 1 165 ? -42.187 8.280 74.600 1.00 50.34 165 GLN A O 1
ATOM 1340 N N . LEU A 1 166 ? -42.254 6.675 73.044 1.00 48.53 166 LEU A N 1
ATOM 1341 C CA . LEU A 1 166 ? -43.551 6.139 73.483 1.00 48.53 166 LEU A CA 1
ATOM 1342 C C . LEU A 1 166 ? -43.471 5.156 74.666 1.00 48.53 166 LEU A C 1
ATOM 1344 O O . LEU A 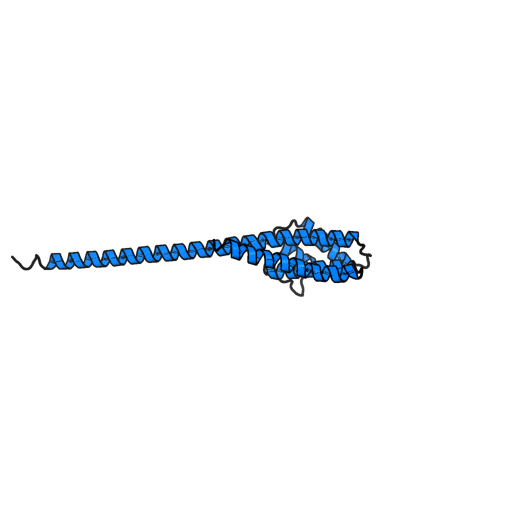1 166 ? -44.510 4.754 75.178 1.00 48.53 166 LEU A O 1
ATOM 1348 N N . LYS A 1 167 ? -42.270 4.743 75.097 1.00 46.19 167 LYS A N 1
ATOM 1349 C CA . LYS A 1 167 ? -42.090 3.754 76.179 1.00 46.19 167 LYS A CA 1
ATOM 1350 C C . LYS A 1 167 ? -41.794 4.352 77.562 1.00 46.19 167 LYS A C 1
ATOM 1352 O O . LYS A 1 167 ? -41.693 3.591 78.512 1.00 46.19 167 LYS A O 1
ATOM 1357 N N . THR A 1 168 ? -41.687 5.673 77.691 1.00 45.25 168 THR A N 1
ATOM 1358 C CA . THR A 1 168 ? -41.391 6.373 78.962 1.00 45.25 168 THR A CA 1
ATOM 1359 C C . THR A 1 168 ? -42.598 7.080 79.589 1.00 45.25 168 THR A C 1
ATOM 1361 O O . THR A 1 168 ? -42.441 7.814 80.557 1.00 45.25 168 THR A O 1
ATOM 1364 N N . ARG A 1 169 ? -43.810 6.867 79.064 1.00 43.22 169 ARG A N 1
ATOM 1365 C CA . ARG A 1 169 ? -45.066 7.345 79.665 1.00 43.22 169 ARG A CA 1
ATOM 1366 C C . ARG A 1 169 ? -46.026 6.179 79.893 1.00 43.22 169 ARG A C 1
ATOM 1368 O O . ARG A 1 169 ? -46.990 6.028 79.147 1.00 43.22 169 ARG A O 1
ATOM 1375 N N . ARG A 1 170 ? -45.733 5.345 80.883 1.00 40.03 170 ARG A N 1
ATOM 1376 C CA . ARG A 1 170 ? -46.716 4.549 81.623 1.00 40.03 170 ARG A CA 1
ATOM 1377 C C . ARG A 1 170 ? -46.224 4.396 83.047 1.00 40.03 170 ARG A C 1
ATOM 1379 O O . ARG A 1 170 ? -44.999 4.196 83.188 1.00 40.03 170 ARG A O 1
#